Protein AF-A0A0C9TQ80-F1 (afdb_monomer_lite)

Radius of gyration: 16.74 Å; chains: 1; bounding box: 54×30×38 Å

Organism: NCBI:txid664439

Foldseek 3Di:
DLLPDDDDDVLVVLLVCVLVVPDDDDDDDDPPPCVLSSQCSVCVVCVPDDDDDDDPDQVVQVVSQVSCVSSVHHHDRDDPVNPDPVVVCVVPVVVVVVVVVVVVVVVVPPD

InterPro domains:
  IPR011545 DEAD/DEAH-box helicase domain [PF00270] (11-81)
  IPR027417 P-loop containing nucleoside triphosphate hydrolase [G3DSA:3.40.50.300] (3-106)
  IPR027417 P-loop containing nucleoside triphosphate hydrolase [SSF52540] (6-86)

pLDDT: mean 82.88, std 14.21, range [43.78, 96.19]

Structure (mmCIF, N/CA/C/O backbone):
data_AF-A0A0C9TQ80-F1
#
_entry.id   AF-A0A0C9TQ80-F1
#
loop_
_atom_site.group_PDB
_atom_site.id
_atom_site.type_symbol
_atom_site.label_atom_id
_atom_site.label_alt_id
_atom_site.label_comp_id
_atom_site.label_asym_id
_atom_site.label_entity_id
_atom_site.label_seq_id
_atom_site.pdbx_PDB_ins_code
_atom_site.Cartn_x
_atom_site.Cartn_y
_atom_site.Cartn_z
_atom_site.occupancy
_atom_site.B_iso_or_equiv
_atom_site.auth_seq_id
_atom_site.auth_comp_id
_atom_site.auth_asym_id
_atom_site.auth_atom_id
_atom_site.pdbx_PDB_model_num
ATOM 1 N N . GLU A 1 1 ? -8.645 7.937 -13.829 1.00 60.81 1 GLU A N 1
ATOM 2 C CA . GLU A 1 1 ? -7.321 7.894 -13.162 1.00 60.81 1 GLU A CA 1
ATOM 3 C C . GLU A 1 1 ? -7.442 8.388 -11.722 1.00 60.81 1 GLU A C 1
ATOM 5 O O . GLU A 1 1 ? -7.801 9.540 -11.543 1.00 60.81 1 GLU A O 1
ATOM 10 N N . ARG A 1 2 ? -7.203 7.552 -10.693 1.00 80.38 2 ARG A N 1
ATOM 11 C CA . ARG A 1 2 ? -7.245 8.006 -9.279 1.00 80.38 2 ARG A CA 1
ATOM 12 C C . ARG A 1 2 ? -5.906 8.525 -8.753 1.00 80.38 2 ARG A C 1
ATOM 14 O O . ARG A 1 2 ? -5.886 9.492 -8.010 1.00 80.38 2 ARG A O 1
ATOM 21 N N . PHE A 1 3 ? -4.798 7.892 -9.137 1.00 86.12 3 PHE A N 1
ATOM 22 C CA . PHE A 1 3 ? -3.460 8.223 -8.625 1.00 86.12 3 PHE A CA 1
ATOM 23 C C . PHE A 1 3 ? -2.686 9.238 -9.484 1.00 86.12 3 PHE A C 1
ATOM 25 O O . PHE A 1 3 ? -1.561 9.579 -9.136 1.00 86.12 3 PHE A O 1
ATOM 32 N N . GLY A 1 4 ? -3.254 9.703 -10.604 1.00 88.62 4 GLY A N 1
ATOM 33 C CA . GLY A 1 4 ? -2.608 10.680 -11.497 1.00 88.62 4 GLY A CA 1
ATOM 34 C C . GLY A 1 4 ? -1.325 10.186 -12.178 1.00 88.62 4 GLY A C 1
ATOM 35 O O . GLY A 1 4 ? -0.546 10.992 -12.674 1.00 88.62 4 GLY A O 1
ATOM 36 N N . VAL A 1 5 ? -1.079 8.873 -12.170 1.00 90.31 5 VAL A N 1
ATOM 37 C CA . VAL A 1 5 ? 0.100 8.239 -12.769 1.00 90.31 5 VAL A CA 1
ATOM 38 C C . VAL A 1 5 ? -0.294 6.953 -13.484 1.00 90.31 5 VAL A C 1
ATOM 40 O O . VAL A 1 5 ? -1.201 6.238 -13.045 1.00 90.31 5 VAL A O 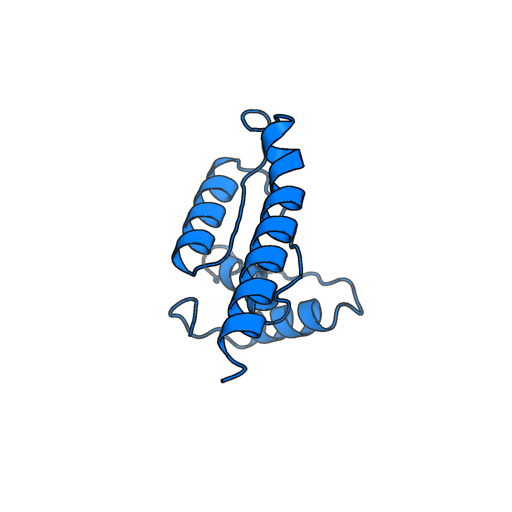1
ATOM 43 N N . ARG A 1 6 ? 0.431 6.629 -14.559 1.00 93.25 6 ARG A N 1
ATOM 44 C CA . ARG A 1 6 ? 0.281 5.373 -15.298 1.00 93.25 6 ARG A CA 1
ATOM 45 C C . ARG A 1 6 ? 1.181 4.289 -14.689 1.00 93.25 6 ARG A C 1
ATOM 47 O O . ARG A 1 6 ? 2.400 4.464 -14.687 1.00 93.25 6 ARG A O 1
ATOM 54 N N . PRO A 1 7 ? 0.625 3.161 -14.216 1.00 94.00 7 PRO A N 1
ATOM 55 C CA . PRO A 1 7 ? 1.434 2.047 -13.741 1.00 94.00 7 PRO A CA 1
ATOM 56 C C . PRO A 1 7 ? 2.251 1.413 -14.869 1.00 94.00 7 PRO A C 1
ATOM 58 O O . PRO A 1 7 ? 1.772 1.262 -15.996 1.00 94.00 7 PRO A O 1
ATOM 61 N N . CYS A 1 8 ? 3.470 0.987 -14.556 1.00 95.19 8 CYS A N 1
ATOM 62 C CA . CYS A 1 8 ? 4.281 0.170 -15.452 1.00 95.19 8 CYS A CA 1
ATOM 63 C C . CYS A 1 8 ? 3.891 -1.317 -15.367 1.00 95.19 8 CYS A C 1
ATOM 65 O O . CYS A 1 8 ? 3.138 -1.743 -14.488 1.00 95.19 8 CYS A O 1
ATOM 67 N N . LEU A 1 9 ? 4.429 -2.129 -16.281 1.00 95.19 9 LEU A N 1
ATOM 68 C CA . LEU A 1 9 ? 4.011 -3.522 -16.458 1.00 95.19 9 LEU A CA 1
ATOM 69 C C . LEU A 1 9 ? 4.101 -4.364 -15.177 1.00 95.19 9 LEU A C 1
ATOM 71 O O . LEU A 1 9 ? 3.182 -5.121 -14.877 1.00 95.19 9 LEU A O 1
ATOM 75 N N . TRP A 1 10 ? 5.188 -4.253 -14.413 1.00 94.62 10 TRP A N 1
ATOM 76 C CA . TRP A 1 10 ? 5.347 -5.085 -13.219 1.00 94.62 10 TRP A CA 1
ATOM 77 C C . TRP A 1 10 ? 4.376 -4.677 -12.099 1.00 94.62 10 TRP A C 1
ATOM 79 O O . TRP A 1 10 ? 3.868 -5.550 -11.402 1.00 94.62 10 TRP A O 1
ATOM 89 N N . GLN A 1 11 ? 4.049 -3.384 -11.968 1.00 96.19 11 GLN A N 1
ATOM 90 C CA . GLN A 1 11 ? 3.043 -2.908 -11.009 1.00 96.19 11 GLN A CA 1
ATOM 91 C C . GLN A 1 11 ? 1.660 -3.466 -11.351 1.00 96.19 11 GLN A C 1
ATOM 93 O O . GLN A 1 11 ? 0.936 -3.886 -10.453 1.00 96.19 11 GLN A O 1
ATOM 98 N N . LEU A 1 12 ? 1.318 -3.525 -12.645 1.00 95.06 12 LEU A N 1
ATOM 99 C CA . LEU A 1 12 ? 0.074 -4.139 -13.116 1.00 95.06 12 LEU A CA 1
ATOM 100 C C . LEU A 1 12 ? 0.033 -5.641 -12.818 1.00 95.06 12 LEU A C 1
ATOM 102 O O . LEU A 1 12 ? -0.975 -6.120 -12.316 1.00 95.06 12 LEU A O 1
ATOM 106 N N . LYS A 1 13 ? 1.134 -6.368 -13.051 1.00 94.94 13 LYS A N 1
ATOM 107 C CA . LYS A 1 13 ? 1.222 -7.807 -12.744 1.00 94.94 13 LYS A CA 1
ATOM 108 C C . LYS A 1 13 ? 1.030 -8.098 -11.256 1.00 94.94 13 LYS A C 1
ATOM 110 O O . LYS A 1 13 ? 0.313 -9.027 -10.899 1.00 94.94 13 LYS A O 1
ATOM 115 N N . VAL A 1 14 ? 1.647 -7.294 -10.388 1.00 94.50 14 VAL A N 1
ATOM 116 C CA . VAL A 1 14 ? 1.462 -7.406 -8.933 1.00 94.50 14 VAL A CA 1
ATOM 117 C C . VAL A 1 14 ? 0.015 -7.102 -8.552 1.00 94.50 14 VAL A C 1
ATOM 119 O O . VAL A 1 14 ? -0.582 -7.855 -7.786 1.00 94.50 14 VAL A O 1
ATOM 122 N N . ALA A 1 15 ? -0.568 -6.040 -9.112 1.00 93.88 15 ALA A N 1
ATOM 123 C CA . ALA A 1 15 ? -1.947 -5.667 -8.827 1.00 93.88 15 ALA A CA 1
ATOM 124 C C . ALA A 1 15 ? -2.951 -6.742 -9.269 1.00 93.88 15 ALA A C 1
ATOM 126 O O . ALA A 1 15 ? -3.864 -7.068 -8.516 1.00 93.88 15 ALA A O 1
ATOM 127 N N . GLU A 1 16 ? -2.760 -7.319 -10.456 1.00 94.44 16 GLU A N 1
ATOM 128 C CA . GLU A 1 16 ? -3.580 -8.411 -10.983 1.00 94.44 16 GLU A CA 1
ATOM 129 C C . GLU A 1 16 ? -3.489 -9.656 -10.094 1.00 94.44 16 GLU A C 1
ATOM 131 O O . GLU A 1 16 ? -4.512 -10.242 -9.745 1.00 94.44 16 GLU A O 1
ATOM 136 N N . ALA A 1 17 ? -2.278 -10.047 -9.693 1.00 94.19 17 ALA A N 1
ATOM 137 C CA . ALA A 1 17 ? -2.078 -11.204 -8.830 1.00 94.19 17 ALA A CA 1
ATOM 138 C C . ALA A 1 17 ? -2.739 -10.999 -7.452 1.00 94.19 17 ALA A C 1
ATOM 140 O O . ALA A 1 17 ? -3.457 -11.876 -6.974 1.0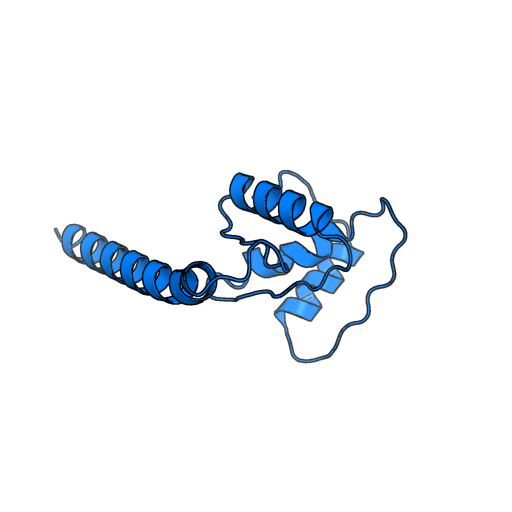0 94.19 17 ALA A O 1
ATOM 141 N N . LEU A 1 18 ? -2.581 -9.817 -6.844 1.00 92.75 18 LEU A N 1
ATOM 142 C CA . LEU A 1 18 ? -3.243 -9.470 -5.579 1.00 92.75 18 LEU A CA 1
ATOM 143 C C . LEU A 1 18 ? -4.771 -9.429 -5.722 1.00 92.75 18 LEU A C 1
ATOM 145 O O . LEU A 1 18 ? -5.493 -9.808 -4.800 1.00 92.75 18 LEU A O 1
ATOM 149 N N . TRP A 1 19 ? -5.273 -8.979 -6.875 1.00 91.81 19 TRP A N 1
ATOM 150 C CA . TRP A 1 19 ? -6.702 -8.959 -7.166 1.00 91.81 19 TRP A CA 1
ATOM 151 C C . TRP A 1 19 ? -7.290 -10.366 -7.326 1.00 91.81 19 TRP A C 1
ATOM 153 O O . TRP A 1 19 ? -8.382 -10.600 -6.808 1.00 91.81 19 TRP A O 1
ATOM 163 N N . LYS A 1 20 ? -6.568 -11.307 -7.953 1.00 93.44 20 LYS A N 1
ATOM 164 C CA . LYS A 1 20 ? -6.966 -12.726 -8.021 1.00 93.44 20 LYS A CA 1
ATOM 165 C C . LYS A 1 20 ? -7.031 -13.350 -6.630 1.00 93.44 20 LYS A C 1
ATOM 167 O O . LYS A 1 20 ? -8.027 -13.979 -6.295 1.00 93.44 20 LYS A O 1
ATOM 172 N N . GLY A 1 21 ? -6.017 -13.101 -5.798 1.00 91.69 21 GLY A N 1
ATOM 173 C CA . GLY A 1 21 ? -6.001 -13.536 -4.398 1.00 91.69 21 GLY A CA 1
ATOM 174 C C . GLY A 1 21 ? -5.992 -15.055 -4.208 1.00 91.69 21 GLY A C 1
ATOM 175 O O . GLY A 1 21 ? -6.418 -15.529 -3.162 1.00 91.69 21 GLY A O 1
ATOM 176 N N . ASP A 1 22 ? -5.535 -15.806 -5.210 1.00 95.62 22 ASP A N 1
ATOM 177 C CA . ASP A 1 22 ? -5.441 -17.269 -5.213 1.00 95.62 22 ASP A CA 1
ATOM 178 C C . ASP A 1 22 ? -4.068 -17.784 -4.743 1.00 95.62 22 ASP A C 1
ATOM 180 O O . ASP A 1 22 ? -3.885 -18.992 -4.588 1.00 95.62 22 ASP A O 1
ATOM 184 N N . LYS A 1 23 ? -3.089 -16.886 -4.554 1.00 94.00 23 LYS A N 1
ATOM 185 C CA . LYS A 1 23 ? -1.689 -17.204 -4.229 1.00 94.00 23 LYS A CA 1
ATOM 186 C C . LYS A 1 23 ? -1.039 -16.125 -3.369 1.00 94.00 23 LYS A C 1
ATOM 188 O O . LYS A 1 23 ? -1.377 -14.945 -3.477 1.00 94.00 23 LYS A O 1
ATOM 193 N N . ASP A 1 24 ? -0.020 -16.529 -2.618 1.00 95.44 24 ASP A N 1
ATOM 194 C CA . ASP A 1 24 ? 0.911 -15.610 -1.966 1.00 95.44 24 ASP A CA 1
ATOM 195 C C . ASP A 1 24 ? 1.906 -15.029 -2.977 1.00 95.44 24 ASP A C 1
ATOM 197 O O . ASP A 1 24 ? 2.362 -15.710 -3.900 1.00 95.44 24 ASP A O 1
ATOM 201 N N . ILE A 1 25 ? 2.245 -13.747 -2.818 1.00 92.69 25 ILE A N 1
ATOM 202 C CA . ILE A 1 25 ? 3.034 -12.991 -3.799 1.00 92.69 25 ILE A CA 1
ATOM 203 C C . ILE A 1 25 ? 4.236 -12.347 -3.118 1.00 92.69 25 ILE A C 1
ATOM 205 O O . ILE A 1 25 ? 4.091 -11.583 -2.164 1.00 92.69 25 ILE A O 1
ATOM 209 N N . VAL A 1 26 ? 5.423 -12.580 -3.678 1.00 94.56 26 VAL A N 1
ATOM 210 C CA . VAL A 1 26 ? 6.657 -11.877 -3.310 1.00 94.56 26 VAL A CA 1
ATOM 211 C C . VAL A 1 26 ? 7.044 -10.935 -4.445 1.00 94.56 26 VAL A C 1
ATOM 213 O O . VAL A 1 26 ? 7.259 -11.362 -5.577 1.00 94.56 26 VAL A O 1
ATOM 216 N N . CYS A 1 27 ? 7.135 -9.638 -4.146 1.00 92.75 27 CYS A N 1
ATOM 217 C CA . CYS A 1 27 ? 7.553 -8.611 -5.098 1.00 92.75 27 CYS A CA 1
ATOM 218 C C . CYS A 1 27 ? 8.849 -7.944 -4.628 1.00 92.75 27 CYS A C 1
ATOM 220 O O . CYS A 1 27 ? 8.851 -7.193 -3.651 1.00 92.75 27 CYS A O 1
ATOM 222 N N . THR A 1 28 ? 9.932 -8.144 -5.378 1.00 93.75 28 THR A N 1
ATOM 223 C CA . THR A 1 28 ? 11.235 -7.523 -5.109 1.00 93.75 28 THR A CA 1
ATOM 224 C C . THR A 1 28 ? 11.474 -6.373 -6.078 1.00 93.75 28 THR A C 1
ATOM 226 O O . THR A 1 28 ? 11.554 -6.572 -7.286 1.00 93.75 28 THR A O 1
ATOM 229 N N . ALA A 1 29 ? 11.601 -5.158 -5.549 1.00 92.81 29 ALA A N 1
ATOM 230 C CA . ALA A 1 29 ? 11.957 -3.976 -6.327 1.00 92.81 29 ALA A CA 1
ATOM 231 C C . ALA A 1 29 ? 12.774 -2.998 -5.474 1.00 92.81 29 ALA A C 1
ATOM 233 O O . ALA A 1 29 ? 12.542 -2.850 -4.270 1.00 92.81 29 ALA A O 1
ATOM 234 N N . GLY A 1 30 ? 13.707 -2.291 -6.106 1.00 93.44 30 GLY A N 1
ATOM 235 C CA . GLY A 1 30 ? 14.542 -1.264 -5.488 1.00 93.44 30 GLY A CA 1
ATOM 236 C C . GLY A 1 30 ? 13.752 -0.072 -4.935 1.00 93.44 30 GLY A C 1
ATOM 237 O O . GLY A 1 30 ? 12.569 0.145 -5.230 1.00 93.44 30 GLY A O 1
ATOM 238 N N . THR A 1 31 ? 14.385 0.699 -4.056 1.00 90.44 31 THR A N 1
ATOM 239 C CA . THR A 1 31 ? 13.845 1.981 -3.574 1.00 90.44 31 THR A CA 1
ATOM 240 C C . THR A 1 31 ? 13.719 2.962 -4.743 1.00 90.44 31 THR A C 1
ATOM 242 O O . THR A 1 31 ? 14.497 2.905 -5.686 1.00 90.44 31 THR A O 1
ATOM 245 N N . GLY A 1 32 ? 12.682 3.803 -4.740 1.00 89.62 32 GLY A N 1
ATOM 246 C CA . GLY A 1 32 ? 12.394 4.723 -5.850 1.00 89.62 32 GLY A CA 1
ATOM 247 C C . GLY A 1 32 ? 11.688 4.092 -7.059 1.00 89.62 32 GLY A C 1
ATOM 248 O O . GLY A 1 32 ? 11.053 4.809 -7.818 1.00 89.62 32 GLY A O 1
ATOM 249 N N . MET A 1 33 ? 11.666 2.759 -7.193 1.00 91.00 33 MET A N 1
ATOM 250 C CA . MET A 1 33 ? 11.015 2.086 -8.334 1.00 91.00 33 MET A CA 1
ATOM 251 C C . MET A 1 33 ? 9.478 2.181 -8.345 1.00 91.00 33 MET A C 1
ATOM 253 O O . MET A 1 33 ? 8.848 1.740 -9.298 1.00 91.00 33 MET A O 1
ATOM 257 N N . GLY A 1 34 ? 8.850 2.726 -7.297 1.00 91.06 34 GLY A N 1
ATOM 258 C CA . GLY A 1 34 ? 7.394 2.901 -7.252 1.00 91.06 34 GLY A CA 1
ATOM 259 C C . GLY A 1 34 ? 6.611 1.717 -6.671 1.00 91.06 34 GLY A C 1
ATOM 260 O O . GLY A 1 34 ? 5.458 1.506 -7.043 1.00 91.06 34 GLY A O 1
ATOM 261 N N . LYS A 1 35 ? 7.196 0.958 -5.732 1.00 92.12 35 LYS A N 1
ATOM 262 C CA . LYS A 1 35 ? 6.503 -0.107 -4.965 1.00 92.12 35 LYS A CA 1
ATOM 263 C C . LYS A 1 35 ? 5.171 0.340 -4.375 1.00 92.12 35 LYS A C 1
ATOM 265 O O . LYS A 1 35 ? 4.186 -0.377 -4.487 1.00 92.12 35 LYS A O 1
ATOM 270 N N . THR A 1 36 ? 5.143 1.550 -3.823 1.00 90.44 36 THR A N 1
ATOM 271 C CA . THR A 1 36 ? 3.963 2.166 -3.211 1.00 90.44 36 THR A CA 1
ATOM 272 C C . THR A 1 36 ? 2.738 2.087 -4.120 1.00 90.44 36 THR A C 1
ATOM 274 O O . THR A 1 36 ? 1.702 1.598 -3.692 1.00 90.44 36 THR A O 1
ATOM 277 N N . LEU A 1 37 ? 2.865 2.465 -5.396 1.00 90.88 37 LEU A N 1
ATOM 278 C CA . LEU A 1 37 ? 1.748 2.391 -6.342 1.00 90.88 37 LEU A CA 1
ATOM 279 C C . LEU A 1 37 ? 1.286 0.944 -6.579 1.00 90.88 37 LEU A C 1
ATOM 281 O O . LEU A 1 37 ? 0.085 0.692 -6.628 1.00 90.88 37 LEU A O 1
ATOM 285 N N . GLY A 1 38 ? 2.230 0.000 -6.679 1.00 88.88 38 GLY A N 1
ATOM 286 C CA . GLY A 1 38 ? 1.946 -1.430 -6.839 1.00 88.88 38 GLY A CA 1
ATOM 287 C C . GLY A 1 38 ? 1.100 -2.007 -5.702 1.00 88.88 38 GLY A C 1
ATOM 288 O O . GLY A 1 38 ? 0.173 -2.767 -5.964 1.00 88.88 38 GLY A O 1
ATOM 289 N N . PHE A 1 39 ? 1.361 -1.596 -4.456 1.00 86.56 39 PHE A N 1
ATOM 290 C CA . PHE A 1 39 ? 0.559 -2.016 -3.304 1.00 86.56 39 PHE A CA 1
ATOM 291 C C . PHE A 1 39 ? -0.853 -1.430 -3.307 1.00 86.56 39 PHE A C 1
ATOM 293 O O . PHE A 1 39 ? -1.762 -2.105 -2.842 1.00 86.56 39 PHE A O 1
ATOM 300 N N . TRP A 1 40 ? -1.048 -0.206 -3.810 1.00 91.19 40 TRP A N 1
ATOM 301 C CA . TRP A 1 40 ? -2.333 0.501 -3.714 1.00 91.19 40 TRP A CA 1
ATOM 302 C C . TRP A 1 40 ? -3.278 0.275 -4.891 1.00 91.19 40 TRP A C 1
ATOM 304 O O . TRP A 1 40 ? -4.487 0.430 -4.738 1.00 91.19 40 TRP A O 1
ATOM 314 N N . LEU A 1 41 ? -2.757 -0.109 -6.056 1.00 92.69 41 LEU A N 1
ATOM 315 C CA . LEU A 1 41 ? -3.562 -0.439 -7.236 1.00 92.69 41 LEU A CA 1
ATOM 316 C C . LEU A 1 41 ? -4.708 -1.434 -6.956 1.00 92.69 41 LEU A C 1
ATOM 318 O O . LEU A 1 41 ? -5.823 -1.149 -7.397 1.00 92.69 41 LEU A O 1
ATOM 322 N N . PRO A 1 42 ? -4.507 -2.538 -6.205 1.00 91.06 42 PRO A N 1
ATOM 323 C CA . PRO A 1 42 ? -5.577 -3.479 -5.863 1.00 91.06 42 PRO A CA 1
ATOM 324 C C . PRO A 1 42 ? -6.804 -2.855 -5.185 1.00 91.06 42 PRO A C 1
ATOM 326 O O . PRO A 1 42 ? -7.920 -3.321 -5.416 1.00 91.06 42 PRO A O 1
ATOM 329 N N . LEU A 1 43 ? -6.634 -1.786 -4.394 1.00 90.12 43 LEU A N 1
ATOM 330 C CA . LEU A 1 43 ? -7.744 -1.104 -3.709 1.00 90.12 43 LEU A CA 1
ATOM 331 C C . LEU A 1 43 ? -8.761 -0.508 -4.686 1.00 90.12 43 LEU A C 1
ATOM 333 O O . LEU A 1 43 ? -9.926 -0.344 -4.338 1.00 90.12 43 LEU A O 1
ATOM 337 N N . LEU A 1 44 ? -8.346 -0.206 -5.919 1.00 89.19 44 LEU A N 1
ATOM 338 C CA . LEU A 1 44 ? -9.243 0.322 -6.948 1.00 89.19 44 LEU A CA 1
ATOM 339 C C . LEU A 1 44 ? -10.239 -0.722 -7.464 1.00 89.19 44 LEU A C 1
ATOM 341 O O . LEU A 1 44 ? -11.272 -0.348 -8.012 1.00 89.19 44 LEU A O 1
ATOM 345 N N . PHE A 1 45 ? -9.933 -2.008 -7.289 1.00 88.44 45 PHE A N 1
ATOM 346 C CA . PHE A 1 45 ? -10.700 -3.127 -7.837 1.00 88.44 45 PHE A CA 1
ATOM 347 C C . PHE A 1 45 ? -11.427 -3.940 -6.757 1.00 88.44 45 PHE A C 1
ATOM 349 O O . PHE A 1 45 ? -12.088 -4.928 -7.070 1.00 88.44 45 PHE A O 1
ATOM 356 N N . ARG A 1 46 ? -11.302 -3.539 -5.484 1.00 86.50 46 ARG A N 1
ATOM 357 C CA . ARG A 1 46 ? -11.997 -4.136 -4.337 1.00 86.50 46 ARG A CA 1
ATOM 358 C C . ARG A 1 46 ? -12.605 -3.032 -3.460 1.00 86.50 46 ARG A C 1
ATOM 360 O O . ARG A 1 46 ? -12.031 -2.716 -2.420 1.00 86.50 46 ARG A O 1
ATOM 367 N N . PRO A 1 47 ? -13.751 -2.442 -3.848 1.00 81.81 47 PRO A N 1
ATOM 368 C CA . PRO A 1 47 ? -14.336 -1.284 -3.156 1.00 81.81 47 PRO A CA 1
ATOM 369 C C . PRO A 1 47 ? -14.701 -1.552 -1.686 1.00 81.81 47 PRO A C 1
ATOM 371 O O . PRO A 1 47 ? -14.689 -0.637 -0.866 1.00 81.81 47 PRO A O 1
ATOM 374 N N . GLU A 1 48 ? -14.985 -2.808 -1.342 1.00 84.31 48 GLU A N 1
ATOM 375 C CA . GLU A 1 48 ? -15.295 -3.261 0.022 1.00 84.31 48 GLU A CA 1
ATOM 376 C C . GLU A 1 48 ? -14.090 -3.908 0.726 1.00 84.31 48 GLU A C 1
ATOM 378 O O . GLU A 1 48 ? -14.164 -4.268 1.905 1.00 84.31 48 GLU A O 1
ATOM 383 N N . GLY A 1 49 ? -12.985 -4.079 -0.005 1.00 85.50 49 GLY A N 1
ATOM 384 C CA . GLY A 1 49 ? -11.771 -4.715 0.477 1.00 85.50 49 GLY A CA 1
ATOM 385 C C . GLY A 1 49 ? -11.042 -3.849 1.497 1.00 85.50 49 GLY A C 1
ATOM 386 O O . GLY A 1 49 ? -11.021 -2.623 1.409 1.00 85.50 49 GLY A O 1
ATOM 387 N N . ILE A 1 50 ? -10.403 -4.507 2.460 1.00 88.38 50 ILE A N 1
ATOM 388 C CA . ILE A 1 50 ? -9.512 -3.864 3.425 1.00 88.38 50 ILE A CA 1
ATOM 389 C C . ILE A 1 50 ? -8.105 -4.383 3.159 1.00 88.38 50 ILE A C 1
ATOM 391 O O . ILE A 1 50 ? -7.896 -5.592 3.076 1.00 88.38 50 ILE A O 1
ATOM 395 N N . GLN A 1 51 ? -7.142 -3.471 3.040 1.00 90.50 51 G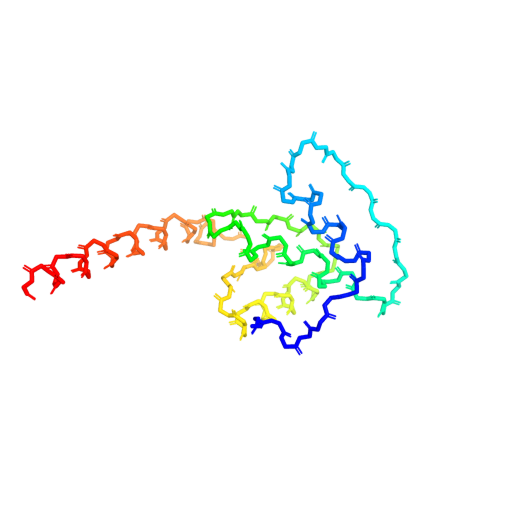LN A N 1
ATOM 396 C CA . GLN A 1 51 ? -5.731 -3.811 2.911 1.00 90.50 51 GLN A CA 1
ATOM 397 C C . GLN A 1 51 ? -4.980 -3.381 4.165 1.00 90.50 51 GLN A C 1
ATOM 399 O O . GLN A 1 51 ? -5.007 -2.213 4.550 1.00 90.50 51 GLN A O 1
ATOM 404 N N . ILE A 1 52 ? -4.293 -4.336 4.784 1.00 91.25 52 ILE A N 1
ATOM 405 C CA . ILE A 1 52 ? -3.449 -4.106 5.953 1.00 91.25 52 ILE A CA 1
ATOM 406 C C . ILE A 1 52 ? -2.003 -4.079 5.471 1.00 91.25 52 ILE A C 1
ATOM 408 O O . ILE A 1 52 ? -1.526 -5.045 4.879 1.00 91.25 52 ILE A O 1
ATOM 412 N N . VAL A 1 53 ? -1.310 -2.967 5.712 1.00 91.19 53 VAL A N 1
ATOM 413 C CA . VAL A 1 53 ? 0.104 -2.811 5.361 1.00 91.19 53 VAL A CA 1
ATOM 414 C C . VAL A 1 53 ? 0.905 -2.639 6.638 1.00 91.19 53 VAL A C 1
ATOM 416 O O . VAL A 1 53 ? 0.719 -1.671 7.372 1.00 91.19 53 VAL A O 1
ATOM 419 N N . VAL A 1 54 ? 1.808 -3.582 6.890 1.00 91.50 54 VAL A N 1
ATOM 420 C CA . VAL A 1 54 ? 2.729 -3.533 8.025 1.00 91.50 54 VAL A CA 1
ATOM 421 C C . VAL A 1 54 ? 4.011 -2.850 7.568 1.00 91.50 54 VAL A C 1
ATOM 423 O O . VAL A 1 54 ? 4.683 -3.320 6.652 1.00 91.50 54 VAL A O 1
ATOM 426 N N . THR A 1 55 ? 4.355 -1.726 8.194 1.00 90.00 55 THR A N 1
ATOM 427 C CA . THR A 1 55 ? 5.597 -0.996 7.915 1.00 90.00 55 THR A CA 1
ATOM 428 C C . THR A 1 55 ? 6.353 -0.727 9.210 1.00 90.00 55 THR A C 1
ATOM 430 O O . THR A 1 55 ? 5.726 -0.262 10.161 1.00 90.00 55 THR A O 1
ATOM 433 N N . PRO A 1 56 ? 7.682 -0.915 9.254 1.00 87.00 56 PRO A N 1
ATOM 434 C CA . PRO A 1 56 ? 8.460 -0.673 10.469 1.00 87.00 56 PRO A CA 1
ATOM 435 C C . PRO A 1 56 ? 8.604 0.817 10.829 1.00 87.00 56 PRO A C 1
ATOM 437 O O . PRO A 1 56 ? 8.933 1.133 11.967 1.00 87.00 56 PRO A O 1
ATOM 440 N N . LEU A 1 57 ? 8.362 1.747 9.892 1.00 88.44 57 LEU A N 1
ATOM 441 C CA . LEU A 1 57 ? 8.466 3.189 10.146 1.00 88.44 57 LEU A CA 1
ATOM 442 C C . LEU 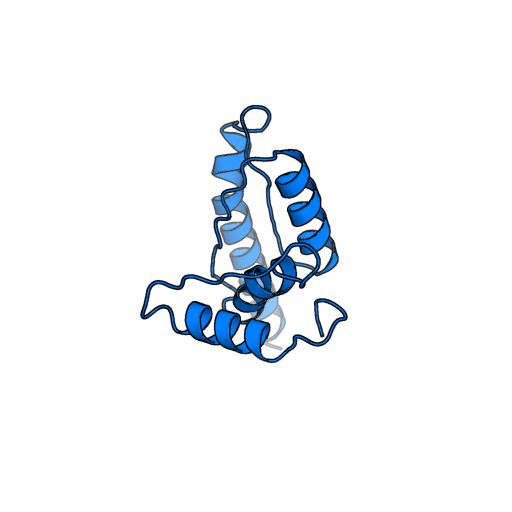A 1 57 ? 7.088 3.847 10.281 1.00 88.44 57 LEU A C 1
ATOM 444 O O . LEU A 1 57 ? 6.347 3.964 9.304 1.00 88.44 57 LEU A O 1
ATOM 448 N N . ASN A 1 58 ? 6.811 4.409 11.460 1.00 85.56 58 ASN A N 1
ATOM 449 C CA . ASN A 1 58 ? 5.574 5.145 11.753 1.00 85.56 58 ASN A CA 1
ATOM 450 C C . ASN A 1 58 ? 5.308 6.304 10.775 1.00 85.56 58 ASN A C 1
ATOM 452 O O . ASN A 1 58 ? 4.161 6.550 10.393 1.00 85.56 58 ASN A O 1
ATOM 456 N N . LEU A 1 59 ? 6.364 7.011 10.350 1.00 88.00 59 LEU A N 1
ATOM 457 C CA . LEU A 1 59 ? 6.252 8.142 9.425 1.00 88.00 59 LEU A CA 1
ATOM 458 C C . LEU A 1 59 ? 5.692 7.721 8.058 1.00 88.00 59 LEU A C 1
ATOM 460 O O . LEU A 1 59 ? 4.866 8.436 7.492 1.00 88.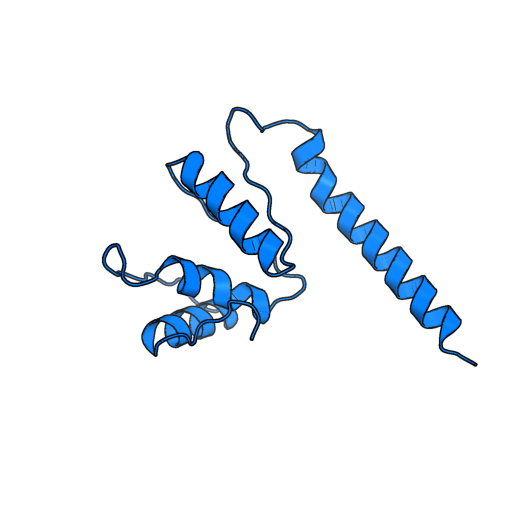00 59 LEU A O 1
ATOM 464 N N . LEU A 1 60 ? 6.080 6.541 7.563 1.00 86.69 60 LEU A N 1
ATOM 465 C CA . LEU A 1 60 ? 5.583 6.014 6.289 1.00 86.69 60 LEU A CA 1
ATOM 466 C C . LEU A 1 60 ? 4.082 5.723 6.360 1.00 86.69 60 LEU A C 1
ATOM 468 O O . LEU A 1 60 ? 3.354 6.037 5.421 1.00 86.69 60 LEU A O 1
ATOM 472 N N . GLY A 1 61 ? 3.599 5.190 7.486 1.00 87.81 61 GLY A N 1
ATOM 473 C CA . GLY A 1 61 ? 2.169 4.972 7.711 1.00 87.81 61 GLY A CA 1
ATOM 474 C C . GLY A 1 61 ? 1.363 6.270 7.611 1.00 87.81 61 GLY A C 1
ATOM 475 O O . GLY A 1 61 ? 0.386 6.333 6.863 1.00 87.81 61 GLY A O 1
ATOM 476 N N . LYS A 1 62 ? 1.811 7.333 8.300 1.00 89.06 62 LYS A N 1
ATOM 477 C CA . LYS A 1 62 ? 1.163 8.661 8.262 1.00 89.06 62 LYS A CA 1
ATOM 478 C C . LYS A 1 62 ? 1.158 9.248 6.838 1.00 89.06 62 LYS A C 1
ATOM 480 O O . LYS A 1 62 ? 0.121 9.721 6.376 1.00 89.06 62 LYS A O 1
ATOM 485 N N . GLN A 1 63 ? 2.278 9.163 6.116 1.00 90.88 63 GLN A N 1
ATOM 486 C CA . GLN A 1 63 ? 2.387 9.640 4.728 1.00 90.88 63 GLN A CA 1
ATOM 487 C C . GLN A 1 63 ? 1.468 8.876 3.764 1.00 90.88 63 GLN A C 1
ATOM 489 O O . GLN A 1 63 ? 0.797 9.487 2.932 1.00 90.88 63 GLN A O 1
ATOM 494 N N . ASN A 1 64 ? 1.396 7.551 3.896 1.00 91.12 64 ASN A N 1
ATOM 495 C CA . ASN A 1 64 ? 0.535 6.714 3.063 1.00 91.12 64 ASN A CA 1
ATOM 496 C C . ASN A 1 64 ? -0.951 7.007 3.301 1.00 91.12 64 ASN A C 1
ATOM 498 O O . ASN A 1 64 ? -1.706 7.117 2.337 1.00 91.12 64 ASN A O 1
ATOM 502 N N . ALA A 1 65 ? -1.365 7.192 4.559 1.00 91.56 65 ALA A N 1
ATOM 503 C CA . ALA A 1 65 ? -2.744 7.554 4.877 1.00 91.56 65 ALA A CA 1
ATOM 504 C C . ALA A 1 65 ? -3.141 8.897 4.238 1.00 91.56 65 ALA A C 1
ATOM 506 O O . ALA A 1 65 ? -4.205 9.001 3.627 1.00 91.56 65 ALA A O 1
ATOM 507 N N . ALA A 1 66 ? -2.257 9.900 4.293 1.00 91.06 66 ALA A N 1
ATOM 508 C CA . ALA A 1 66 ? -2.478 11.189 3.640 1.00 91.06 66 ALA A CA 1
ATOM 509 C C . ALA A 1 66 ? -2.558 11.071 2.105 1.00 91.06 66 ALA A C 1
ATOM 511 O O . ALA A 1 66 ? -3.416 11.694 1.480 1.00 91.06 66 ALA A O 1
ATOM 512 N N . LEU A 1 67 ? -1.699 10.254 1.484 1.00 89.88 67 LEU A N 1
ATOM 513 C CA . LEU A 1 67 ? -1.729 10.003 0.039 1.00 89.88 67 LEU A CA 1
ATOM 514 C C . LEU A 1 67 ? -3.046 9.348 -0.399 1.00 89.88 67 LEU A C 1
ATOM 516 O O . LEU A 1 67 ? -3.644 9.775 -1.385 1.00 89.88 67 LEU A O 1
ATOM 520 N N . LEU A 1 68 ? -3.517 8.348 0.347 1.00 91.44 68 LEU A N 1
ATOM 521 C CA . LEU A 1 68 ? -4.779 7.663 0.066 1.00 91.44 68 LEU A CA 1
ATOM 522 C C . LEU A 1 68 ? -5.984 8.597 0.241 1.00 91.44 68 LEU A C 1
ATOM 524 O O . LEU A 1 68 ? -6.865 8.625 -0.621 1.00 91.44 68 LEU A O 1
ATOM 528 N N . ALA A 1 69 ? -5.978 9.442 1.275 1.00 91.12 69 ALA A N 1
ATOM 529 C CA . ALA A 1 69 ? -7.028 10.436 1.485 1.00 91.12 69 ALA A CA 1
ATOM 530 C C . ALA A 1 69 ? -7.159 11.404 0.294 1.00 91.12 69 ALA A C 1
ATOM 532 O O . ALA A 1 69 ? -8.272 11.689 -0.148 1.00 91.12 69 ALA A O 1
ATOM 533 N N . ARG A 1 70 ? -6.034 11.841 -0.295 1.00 89.19 70 ARG A N 1
ATOM 534 C CA . ARG A 1 70 ? -6.017 12.726 -1.480 1.00 89.19 70 ARG A CA 1
ATOM 535 C C . ARG A 1 70 ? -6.660 12.110 -2.722 1.00 89.19 70 ARG A C 1
ATOM 537 O O . ARG A 1 70 ? -7.094 12.851 -3.595 1.00 89.19 70 ARG A O 1
ATOM 544 N N . VAL A 1 71 ? -6.733 10.782 -2.804 1.00 88.88 71 VAL A N 1
ATOM 545 C CA . VAL A 1 71 ? -7.364 10.053 -3.920 1.00 88.88 71 VAL A CA 1
ATOM 546 C C . VAL A 1 71 ? -8.742 9.483 -3.548 1.00 88.88 71 VAL A C 1
ATOM 548 O O . VAL A 1 71 ? -9.291 8.619 -4.244 1.00 88.88 71 VAL A O 1
ATOM 551 N N . GLY A 1 72 ? -9.313 9.957 -2.435 1.00 89.00 72 GLY A N 1
ATOM 552 C CA . GLY A 1 72 ? -10.634 9.563 -1.949 1.00 89.00 72 GLY A CA 1
ATOM 553 C C . GLY A 1 72 ? -10.696 8.136 -1.401 1.00 89.00 72 GLY A C 1
ATOM 554 O O . GLY A 1 72 ? -11.770 7.536 -1.398 1.00 89.00 72 GLY A O 1
ATOM 555 N N . ILE A 1 73 ? -9.561 7.570 -0.977 1.00 89.69 73 ILE A N 1
ATOM 556 C CA . ILE A 1 73 ? -9.481 6.259 -0.327 1.00 89.69 73 ILE A CA 1
ATOM 557 C C . ILE A 1 73 ? -9.283 6.477 1.172 1.00 89.69 73 ILE A C 1
ATOM 559 O O . ILE A 1 73 ? -8.389 7.202 1.603 1.00 89.69 73 ILE A O 1
ATOM 563 N N . GLN A 1 74 ? -10.131 5.847 1.981 1.00 90.19 74 GLN A N 1
ATOM 564 C CA . GLN A 1 74 ? -10.036 5.954 3.433 1.00 90.19 74 GLN A CA 1
ATOM 565 C C . GLN A 1 74 ? -8.899 5.079 3.951 1.00 90.19 74 GLN A C 1
ATOM 567 O O . GLN A 1 74 ? -8.815 3.900 3.614 1.00 90.19 74 GLN A O 1
ATOM 572 N N . ALA A 1 75 ? -8.042 5.661 4.783 1.00 91.00 75 ALA A N 1
ATOM 573 C CA . ALA A 1 75 ? -6.904 4.981 5.376 1.00 91.00 75 ALA A CA 1
ATOM 574 C C . ALA A 1 75 ? -6.628 5.533 6.774 1.00 91.00 75 ALA A C 1
ATOM 576 O O . ALA A 1 75 ? -6.835 6.718 7.038 1.00 91.00 75 ALA A O 1
ATOM 577 N N . ILE A 1 76 ? -6.131 4.671 7.657 1.00 90.81 76 ILE A N 1
ATOM 578 C CA . ILE A 1 76 ? -5.725 5.021 9.016 1.00 90.81 76 ILE A CA 1
ATOM 579 C C . ILE A 1 76 ? -4.360 4.398 9.309 1.00 90.81 76 ILE A C 1
ATOM 581 O O . ILE A 1 76 ? -4.102 3.251 8.949 1.00 90.81 76 ILE A O 1
ATOM 585 N N . ALA A 1 77 ? -3.478 5.164 9.949 1.00 91.62 77 ALA A N 1
ATOM 586 C CA . ALA A 1 77 ? -2.195 4.668 10.431 1.00 91.62 77 ALA A CA 1
ATOM 587 C C . ALA A 1 77 ? -2.325 4.264 11.907 1.00 91.62 77 ALA A C 1
ATOM 589 O O . ALA A 1 77 ? -2.599 5.109 12.764 1.00 91.62 77 ALA A O 1
ATOM 590 N N . ILE A 1 78 ? -2.111 2.980 12.198 1.00 91.12 78 ILE A N 1
ATOM 591 C CA . ILE A 1 78 ? -2.137 2.432 13.559 1.00 91.12 78 ILE A CA 1
ATOM 592 C C . ILE A 1 78 ? -0.702 2.182 14.026 1.00 91.12 78 ILE A C 1
ATOM 594 O O . ILE A 1 78 ? 0.061 1.490 13.356 1.00 91.12 78 ILE A O 1
ATOM 598 N N . ASN A 1 79 ? -0.332 2.763 15.163 1.00 90.25 79 ASN A N 1
ATOM 599 C CA . ASN A 1 79 ? 0.940 2.549 15.849 1.00 90.25 79 ASN A CA 1
ATOM 600 C C . ASN A 1 79 ? 0.735 2.672 17.371 1.00 90.25 79 ASN A C 1
ATOM 602 O O . ASN A 1 79 ? -0.394 2.839 17.833 1.00 90.25 79 ASN A O 1
ATOM 606 N N . SER A 1 80 ? 1.815 2.604 18.152 1.00 88.81 80 SER A N 1
ATOM 607 C CA . SER A 1 80 ? 1.752 2.702 19.617 1.00 88.81 80 SER A CA 1
ATOM 608 C C . SER A 1 80 ? 1.080 3.983 20.129 1.00 88.81 80 SER A C 1
ATOM 610 O O . SER A 1 80 ? 0.407 3.938 21.150 1.00 88.81 80 SER A O 1
ATOM 612 N N . GLU A 1 81 ? 1.213 5.110 19.423 1.00 86.56 81 GLU A N 1
ATOM 613 C CA . GLU A 1 81 ? 0.597 6.397 19.789 1.00 86.56 81 GLU A CA 1
ATOM 614 C C . GLU A 1 81 ? -0.902 6.443 19.449 1.00 86.56 81 GLU A C 1
ATOM 616 O O . GLU A 1 81 ? -1.667 7.150 20.099 1.00 86.56 81 GLU A O 1
ATOM 621 N N . THR A 1 82 ? -1.336 5.715 18.415 1.00 84.56 82 THR A N 1
ATOM 622 C CA . THR A 1 82 ? -2.717 5.745 17.901 1.00 84.56 82 THR A CA 1
ATOM 623 C C . THR A 1 82 ? -3.526 4.491 18.242 1.00 84.56 82 THR A C 1
ATOM 625 O O . THR A 1 82 ? -4.661 4.348 17.786 1.00 84.56 82 THR A O 1
ATOM 628 N N . SER A 1 83 ? -2.986 3.594 19.071 1.00 84.00 83 SER A N 1
ATOM 629 C CA . SER A 1 83 ? -3.634 2.353 19.512 1.00 84.00 83 SER A CA 1
ATOM 630 C C . SER A 1 83 ? -4.703 2.611 20.583 1.00 84.00 83 SER A C 1
ATOM 632 O O . SER A 1 83 ? -4.550 2.240 21.746 1.00 84.00 83 SER A O 1
ATOM 634 N N . THR A 1 84 ? -5.802 3.253 20.193 1.00 85.56 84 THR A N 1
ATOM 635 C CA . THR A 1 84 ? -6.943 3.562 21.067 1.00 85.56 84 THR A CA 1
ATOM 636 C C . THR A 1 84 ? -8.195 2.813 20.620 1.00 85.56 84 THR A C 1
ATOM 638 O O . THR A 1 84 ? -8.410 2.610 19.424 1.00 85.56 84 THR A O 1
ATOM 641 N N . SER A 1 85 ? -9.070 2.446 21.565 1.00 81.12 85 SER A N 1
ATOM 642 C CA . SER A 1 85 ? -10.335 1.747 21.276 1.00 81.12 85 SER A CA 1
ATOM 643 C C . SER A 1 85 ? -11.176 2.463 20.217 1.00 81.12 85 SER A C 1
ATOM 645 O O . SER A 1 85 ? -11.763 1.818 19.354 1.00 81.12 85 SER A O 1
ATOM 647 N N . SER A 1 86 ? -11.179 3.799 20.217 1.00 80.38 86 SER A N 1
ATOM 648 C CA . SER A 1 86 ? -11.884 4.607 19.217 1.00 80.38 86 SER A CA 1
ATOM 649 C C . SER A 1 86 ? -11.413 4.314 17.791 1.00 80.38 86 SER A C 1
ATOM 651 O O . SER A 1 86 ? -12.242 4.096 16.911 1.00 80.38 86 SER A O 1
ATOM 653 N N . ASN A 1 87 ? -10.101 4.227 17.556 1.00 81.00 87 ASN A N 1
ATOM 654 C CA . ASN A 1 87 ? -9.553 3.958 16.224 1.00 81.00 87 ASN A CA 1
ATOM 655 C C . ASN A 1 87 ? -9.885 2.545 15.723 1.00 81.00 87 ASN A C 1
ATOM 657 O O . ASN A 1 87 ? -10.047 2.344 14.519 1.00 81.00 87 ASN A O 1
ATOM 661 N N . PHE A 1 88 ? -10.061 1.585 16.633 1.00 73.25 88 PHE A N 1
ATOM 662 C CA . PHE A 1 88 ? -10.499 0.232 16.287 1.00 73.25 88 PHE A CA 1
ATOM 663 C C . PHE A 1 88 ? -12.013 0.153 16.011 1.00 73.25 88 PHE A C 1
ATOM 665 O O . PHE A 1 88 ? -12.440 -0.600 15.136 1.00 73.25 88 PHE A O 1
ATOM 672 N N . THR A 1 89 ? -12.827 0.983 16.671 1.00 68.69 89 THR A N 1
ATOM 673 C CA . THR A 1 89 ? -14.294 1.016 16.500 1.00 68.69 89 THR A CA 1
ATOM 674 C C . THR A 1 89 ? -14.746 1.765 15.235 1.00 68.69 89 THR A C 1
ATOM 676 O O . THR A 1 89 ? -15.754 1.402 14.622 1.00 68.69 89 THR A O 1
ATOM 679 N N . VAL A 1 90 ? -13.997 2.784 14.791 1.00 56.47 90 VAL A N 1
ATOM 680 C CA . VAL A 1 90 ? -14.353 3.664 13.651 1.00 56.47 90 VAL A CA 1
ATOM 681 C C . VAL A 1 90 ? -14.612 2.898 12.342 1.00 56.47 90 VAL A C 1
ATOM 683 O O . VAL A 1 90 ? -15.476 3.297 11.555 1.00 56.47 90 VAL A O 1
ATOM 686 N N . SER A 1 91 ? -13.965 1.748 12.131 1.00 54.97 91 SER A N 1
ATOM 687 C CA . SER A 1 91 ? -14.159 0.925 10.924 1.00 54.97 91 SER A CA 1
ATOM 688 C C . SER A 1 91 ? -15.574 0.337 10.792 1.00 54.97 91 SER A C 1
ATOM 690 O O . SER A 1 91 ? -16.033 0.074 9.679 1.00 54.97 91 SER A O 1
ATOM 692 N N . ILE A 1 92 ? -16.291 0.152 11.906 1.00 53.56 92 ILE A N 1
ATOM 693 C CA . ILE A 1 92 ? -17.647 -0.418 11.921 1.00 53.56 92 ILE A CA 1
ATOM 694 C C . ILE A 1 92 ? -18.695 0.672 11.657 1.00 53.56 92 ILE A C 1
ATOM 696 O O . ILE A 1 92 ? -19.595 0.484 10.837 1.00 53.56 92 ILE A O 1
ATOM 700 N N . MET A 1 93 ? -18.557 1.841 12.290 1.00 48.88 93 MET A N 1
ATOM 701 C CA . MET A 1 93 ? -19.532 2.933 12.160 1.00 48.88 93 MET A CA 1
ATOM 702 C C . MET A 1 93 ? -19.566 3.553 10.761 1.00 48.88 93 MET A C 1
ATOM 704 O O . MET A 1 93 ? -20.651 3.842 10.258 1.00 48.88 93 MET A O 1
ATOM 708 N N . ILE A 1 94 ? -18.415 3.723 10.098 1.00 57.56 94 ILE A N 1
ATOM 709 C CA . ILE A 1 94 ? -18.381 4.292 8.740 1.00 57.56 94 ILE A CA 1
ATOM 710 C C . ILE A 1 94 ? -19.092 3.372 7.738 1.00 57.56 94 ILE A C 1
ATOM 712 O O . ILE A 1 94 ? -19.802 3.864 6.861 1.00 57.56 94 ILE A O 1
ATOM 716 N N . LYS A 1 95 ? -18.973 2.043 7.891 1.00 55.44 95 LYS A N 1
ATOM 717 C CA . LYS A 1 95 ? -19.728 1.078 7.074 1.00 55.44 95 LYS A CA 1
ATOM 718 C C . LYS A 1 95 ? -21.236 1.232 7.272 1.00 55.44 95 LYS A C 1
ATOM 720 O O . LYS A 1 95 ? -21.966 1.257 6.288 1.00 55.44 95 LYS A O 1
ATOM 725 N N . ILE A 1 96 ? -21.697 1.383 8.517 1.00 58.09 96 ILE A N 1
ATOM 726 C CA . ILE A 1 96 ? -23.124 1.562 8.839 1.00 58.09 96 ILE A CA 1
ATOM 727 C C . ILE A 1 96 ? -23.660 2.880 8.267 1.00 58.09 96 ILE A C 1
ATOM 729 O O . ILE A 1 96 ? -24.733 2.894 7.669 1.00 58.09 96 ILE A O 1
ATOM 733 N N . LEU A 1 97 ? -22.914 3.976 8.422 1.00 55.62 97 LEU A N 1
ATOM 734 C CA . LEU A 1 97 ? -23.327 5.297 7.945 1.00 55.62 97 LEU A CA 1
ATOM 735 C C . LEU A 1 97 ? -23.375 5.374 6.417 1.00 55.62 97 LEU A C 1
ATOM 737 O O . LEU A 1 97 ? -24.346 5.903 5.886 1.00 55.62 97 LEU A O 1
ATOM 741 N N . LYS A 1 98 ? -22.395 4.792 5.711 1.00 57.25 98 LYS A N 1
ATOM 742 C CA . LYS A 1 98 ? -22.438 4.696 4.242 1.00 57.25 98 LYS A CA 1
ATOM 743 C C . LYS A 1 98 ? -23.622 3.863 3.758 1.00 57.25 98 LYS A C 1
ATOM 745 O O . LYS A 1 98 ? -24.370 4.336 2.917 1.00 57.25 98 LYS A O 1
ATOM 750 N N . ARG A 1 99 ? -23.877 2.701 4.375 1.00 58.53 99 ARG A N 1
ATOM 751 C CA . ARG A 1 99 ? -25.063 1.880 4.066 1.00 58.53 99 ARG A CA 1
ATOM 752 C C . ARG A 1 99 ? -26.368 2.655 4.255 1.00 58.53 99 ARG A C 1
ATOM 754 O O . ARG A 1 99 ? -27.272 2.539 3.441 1.00 58.53 99 ARG A O 1
ATOM 761 N N . LYS A 1 100 ? -26.470 3.446 5.328 1.00 53.72 100 LYS A N 1
ATOM 762 C CA . LYS A 1 100 ? -27.642 4.295 5.594 1.00 53.72 100 LYS A CA 1
ATOM 763 C C . LYS A 1 100 ? -27.801 5.426 4.575 1.00 53.72 100 LYS A C 1
ATOM 765 O O . LYS A 1 100 ? -28.932 5.793 4.280 1.00 53.72 100 LYS A O 1
ATOM 770 N N . ALA A 1 101 ? -26.697 5.986 4.081 1.00 64.62 101 ALA A N 1
ATOM 771 C CA . ALA A 1 101 ? -26.712 7.034 3.066 1.00 64.62 101 ALA A CA 1
ATOM 772 C C . ALA A 1 101 ? -27.130 6.487 1.691 1.00 64.62 101 ALA A C 1
ATOM 774 O O . ALA A 1 101 ? -28.016 7.069 1.078 1.00 64.62 101 ALA A O 1
ATOM 775 N N . ASP A 1 102 ? -26.587 5.338 1.273 1.00 68.50 102 ASP A N 1
ATOM 776 C CA . ASP A 1 102 ? -26.939 4.683 0.002 1.00 68.50 102 ASP A CA 1
ATOM 777 C C . ASP A 1 102 ? -28.407 4.215 -0.033 1.00 68.50 102 ASP A C 1
ATOM 779 O O . ASP A 1 102 ? -29.072 4.292 -1.061 1.00 68.50 102 ASP A O 1
ATOM 783 N N . LEU A 1 103 ? -28.947 3.762 1.107 1.00 61.94 103 LEU A N 1
ATOM 784 C CA . LEU A 1 103 ? -30.368 3.413 1.223 1.00 61.94 103 LEU A CA 1
ATOM 785 C C . LEU A 1 103 ? -31.290 4.637 1.141 1.00 61.94 103 LEU A C 1
ATOM 787 O O . LEU A 1 103 ? -32.409 4.510 0.662 1.00 61.94 103 LEU A O 1
ATOM 791 N N . ARG A 1 104 ? -30.842 5.813 1.601 1.00 59.12 104 ARG A N 1
ATOM 792 C CA . ARG A 1 104 ? -31.624 7.055 1.484 1.00 59.12 104 ARG A CA 1
ATOM 793 C C . ARG A 1 104 ? -31.654 7.582 0.056 1.00 59.12 104 ARG A C 1
ATOM 795 O O . ARG A 1 104 ? -32.703 8.016 -0.396 1.00 59.12 104 ARG A O 1
ATOM 802 N N . THR A 1 105 ? -30.534 7.527 -0.659 1.00 62.06 105 THR A N 1
ATOM 803 C CA . THR A 1 105 ? -30.471 7.996 -2.051 1.00 62.06 105 THR A CA 1
ATOM 804 C C . THR A 1 105 ? -31.229 7.086 -3.019 1.00 62.06 105 THR A C 1
ATOM 806 O O . THR A 1 105 ? -31.763 7.579 -4.009 1.00 62.06 105 THR A O 1
ATOM 809 N N . ALA A 1 106 ? -31.327 5.782 -2.732 1.00 60.22 106 ALA A N 1
ATOM 810 C CA . ALA A 1 106 ? -32.149 4.844 -3.504 1.00 60.22 106 ALA A CA 1
ATOM 811 C C . ALA A 1 106 ? -33.666 5.086 -3.352 1.00 60.22 106 ALA A C 1
ATOM 813 O O . ALA A 1 106 ? -34.414 4.814 -4.285 1.00 60.22 106 ALA A O 1
ATOM 814 N N . ASP A 1 107 ? -34.106 5.618 -2.208 1.00 58.72 107 ASP A N 1
ATOM 815 C CA . ASP A 1 107 ? -35.513 5.962 -1.939 1.00 58.72 107 ASP A CA 1
ATOM 816 C C . ASP A 1 107 ? -35.917 7.284 -2.633 1.00 58.72 107 ASP A C 1
ATOM 818 O O . ASP A 1 107 ? -37.040 7.444 -3.103 1.00 58.72 107 ASP A O 1
ATOM 822 N N . GLU A 1 108 ? -34.971 8.220 -2.791 1.00 55.56 108 GLU A N 1
ATOM 823 C CA . GLU A 1 108 ? -35.192 9.505 -3.479 1.00 55.56 108 GLU A CA 1
ATOM 824 C C . GLU A 1 108 ? -35.160 9.416 -5.018 1.00 55.56 108 GLU A C 1
ATOM 826 O O . GLU A 1 108 ? -35.616 10.340 -5.686 1.00 55.56 108 GLU A O 1
ATOM 831 N N . THR A 1 109 ? -34.655 8.322 -5.603 1.00 51.59 109 THR A N 1
ATOM 832 C CA . THR A 1 109 ? -34.562 8.137 -7.071 1.00 51.59 109 THR A CA 1
ATOM 833 C C . THR A 1 109 ? -35.712 7.323 -7.684 1.00 51.59 109 THR A C 1
ATOM 835 O O . THR A 1 109 ? -35.664 6.999 -8.869 1.00 51.59 109 THR A O 1
ATOM 838 N N . GLN A 1 110 ? -36.765 7.016 -6.915 1.00 47.34 110 GLN A N 1
ATOM 839 C CA . GLN A 1 110 ? -37.964 6.298 -7.382 1.00 47.34 110 GLN A CA 1
ATOM 840 C C . GLN A 1 110 ? -39.140 7.198 -7.837 1.00 47.34 110 GLN A C 1
ATOM 842 O O . GLN A 1 110 ? -40.279 6.731 -7.858 1.00 47.34 110 GLN A O 1
ATOM 847 N N . TRP A 1 111 ? -38.882 8.440 -8.265 1.00 43.78 111 TRP A N 1
ATOM 848 C CA . TRP A 1 111 ? -39.875 9.306 -8.926 1.00 43.78 111 TRP A CA 1
ATOM 849 C C . TRP A 1 111 ? -39.412 9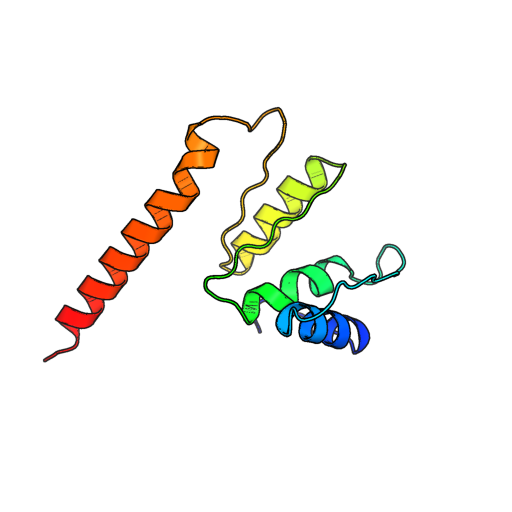.750 -10.312 1.00 43.78 111 TRP A C 1
ATOM 851 O O . TRP A 1 111 ? -38.276 10.264 -10.415 1.00 43.78 111 TRP A O 1
#

Sequence (111 aa):
ERFGVRPCLWQLKVAEALWKGDKDIVCTAGTGMGKTLGFWLPLLFRPEGIQIVVTPLNLLGKQNAALLARVGIQAIAINSETSTSSNFTVSIMIKILKRKADLRTADETQW

Secondary structure (DSSP, 8-state):
--SSSPPPHHHHHHHHHHHH-SS-------TTS-HHHHHHGGGGG-TT-------S-HHHHHHHHHHHHHTT------STTT--HHHHHHHHHHHHHHHHHHHHHHHHT--